Protein AF-A0A1V5WEC0-F1 (afdb_monomer)

Structure (mmCIF, N/CA/C/O backbone):
data_AF-A0A1V5WEC0-F1
#
_entry.id   AF-A0A1V5WEC0-F1
#
loop_
_atom_sit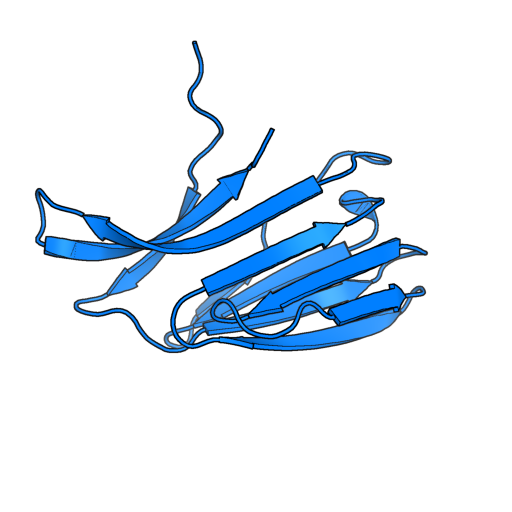e.group_PDB
_atom_site.id
_atom_site.type_symbol
_atom_site.label_atom_id
_atom_site.label_alt_id
_atom_site.label_comp_id
_atom_site.la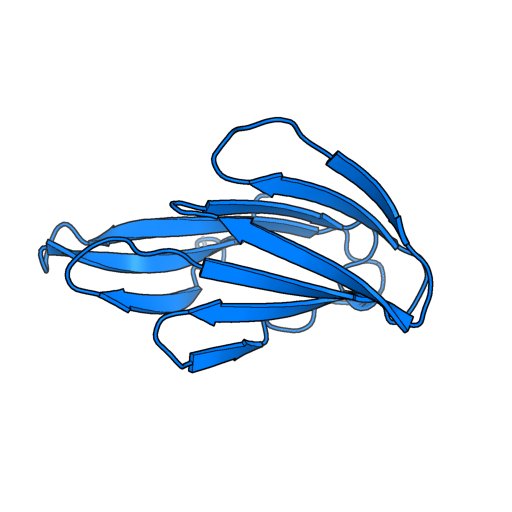bel_asym_id
_atom_site.label_entity_id
_atom_site.label_seq_id
_atom_site.pdbx_PDB_ins_code
_atom_site.Cartn_x
_atom_site.Cartn_y
_atom_site.Cartn_z
_atom_site.occupancy
_atom_site.B_iso_or_equiv
_atom_site.auth_seq_id
_atom_site.auth_comp_id
_atom_site.auth_asym_id
_atom_site.auth_atom_id
_atom_site.pdbx_PDB_model_num
ATOM 1 N N . MET A 1 1 ? -16.006 19.011 -10.537 1.00 36.53 1 MET A N 1
ATOM 2 C CA . MET A 1 1 ? -14.795 18.679 -9.762 1.00 36.53 1 MET A CA 1
ATOM 3 C C . MET A 1 1 ? -14.977 17.249 -9.277 1.00 36.53 1 MET A C 1
ATOM 5 O O . MET A 1 1 ? -15.768 17.042 -8.369 1.00 36.53 1 MET A O 1
ATOM 9 N N . GLN A 1 2 ? -14.427 16.255 -9.983 1.00 29.50 2 GLN A N 1
ATOM 10 C CA . GLN A 1 2 ? -14.493 14.865 -9.514 1.00 29.50 2 GLN A CA 1
ATOM 11 C C . GLN A 1 2 ? -13.566 14.758 -8.305 1.00 29.50 2 GLN A C 1
ATOM 13 O O . GLN A 1 2 ? -12.379 15.042 -8.428 1.00 29.50 2 GLN A O 1
ATOM 18 N N . ALA A 1 3 ? -14.124 14.434 -7.141 1.00 37.34 3 ALA A N 1
ATOM 19 C CA . ALA A 1 3 ? -13.334 14.057 -5.980 1.00 37.34 3 ALA A CA 1
ATOM 20 C C . ALA A 1 3 ? -12.482 12.838 -6.364 1.00 37.34 3 ALA A C 1
ATOM 22 O O . ALA A 1 3 ? -13.020 11.895 -6.951 1.00 37.34 3 ALA A O 1
ATOM 23 N N . GLY A 1 4 ? -11.176 12.886 -6.081 1.00 44.53 4 GLY A N 1
ATOM 24 C CA . GLY A 1 4 ? -10.256 11.767 -6.296 1.00 44.53 4 GLY A CA 1
ATOM 25 C C . GLY A 1 4 ? -10.877 10.462 -5.796 1.00 44.53 4 GLY A C 1
ATOM 26 O O . GLY A 1 4 ? -11.488 10.431 -4.726 1.00 44.53 4 GLY A O 1
ATOM 27 N N . GLY A 1 5 ? -10.826 9.422 -6.630 1.00 59.16 5 GLY A N 1
ATOM 28 C CA . GLY A 1 5 ? -11.653 8.225 -6.502 1.00 59.16 5 GLY A CA 1
ATOM 29 C C . GLY A 1 5 ? -11.455 7.508 -5.170 1.00 59.16 5 GLY A C 1
ATOM 30 O O . GLY A 1 5 ? -10.505 6.757 -4.990 1.00 59.16 5 GLY A O 1
ATOM 31 N N . GLN A 1 6 ? -12.379 7.709 -4.235 1.00 72.06 6 GLN A N 1
ATOM 32 C CA . GLN A 1 6 ? -12.398 6.987 -2.972 1.00 72.06 6 GLN A CA 1
ATOM 33 C C . GLN A 1 6 ? -13.088 5.634 -3.164 1.00 72.06 6 GLN A C 1
ATOM 35 O O . GLN A 1 6 ? -14.301 5.569 -3.363 1.00 72.06 6 GLN A O 1
ATOM 40 N N . GLN A 1 7 ? -12.328 4.541 -3.071 1.00 83.56 7 GLN A N 1
ATOM 41 C CA . GLN A 1 7 ? -12.872 3.180 -3.128 1.00 83.56 7 GLN A CA 1
ATOM 42 C C . GLN A 1 7 ? -12.816 2.523 -1.747 1.00 83.56 7 GLN A C 1
ATOM 44 O O . GLN A 1 7 ? -11.739 2.387 -1.170 1.00 83.56 7 GLN A O 1
ATOM 49 N N . ALA A 1 8 ? -13.957 2.063 -1.225 1.00 90.19 8 ALA A N 1
ATOM 50 C CA . ALA A 1 8 ? -13.999 1.229 -0.024 1.00 90.19 8 ALA A CA 1
ATOM 51 C C . ALA A 1 8 ? -13.747 -0.247 -0.378 1.00 90.19 8 ALA A C 1
ATOM 53 O O . ALA A 1 8 ? -14.391 -0.791 -1.274 1.00 90.19 8 ALA A O 1
ATOM 54 N N . LEU A 1 9 ? -12.817 -0.894 0.328 1.00 93.50 9 LEU A N 1
ATOM 55 C CA . LEU A 1 9 ? -12.449 -2.302 0.132 1.00 93.50 9 LEU A CA 1
ATOM 56 C C . LEU A 1 9 ? -13.040 -3.217 1.208 1.00 93.50 9 LEU A C 1
ATOM 58 O O . LEU A 1 9 ? -13.445 -4.342 0.920 1.00 93.50 9 LEU A O 1
ATOM 62 N N . PHE A 1 10 ? -13.082 -2.735 2.453 1.00 94.44 10 PHE A N 1
ATOM 63 C CA . PHE A 1 10 ? -13.562 -3.488 3.609 1.00 94.44 10 PHE A CA 1
ATOM 64 C C . PHE A 1 10 ? -14.436 -2.619 4.509 1.00 94.44 10 PHE A C 1
ATOM 66 O O . PHE A 1 10 ? -14.302 -1.397 4.525 1.00 94.44 10 PHE A O 1
ATOM 73 N N . GLU A 1 11 ? -15.285 -3.265 5.304 1.00 93.88 11 GLU A N 1
ATOM 74 C CA . GLU A 1 11 ? -16.135 -2.612 6.297 1.00 93.88 11 GLU A CA 1
ATOM 75 C C . GLU A 1 11 ? -16.136 -3.418 7.604 1.00 93.88 11 GLU A C 1
ATOM 77 O O . GLU A 1 11 ? -15.936 -4.638 7.590 1.00 93.88 11 GLU A O 1
ATOM 82 N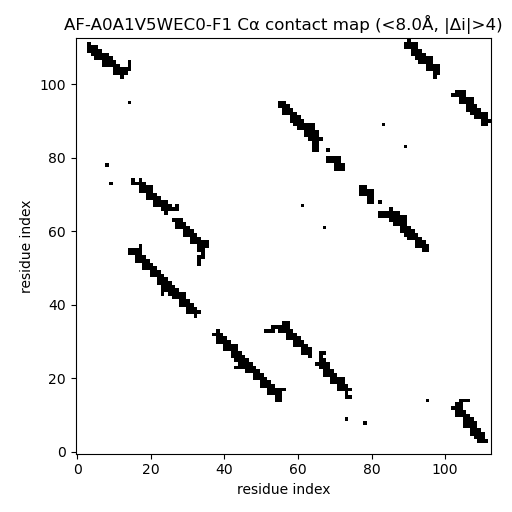 N . GLY A 1 12 ? -16.341 -2.747 8.737 1.00 92.56 12 GLY A N 1
ATOM 83 C CA . GLY A 1 12 ? -16.381 -3.369 10.058 1.00 92.56 12 GLY A CA 1
ATOM 84 C C . GLY A 1 12 ? -17.025 -2.486 11.125 1.00 92.56 12 GLY A C 1
ATOM 85 O O . GLY A 1 12 ? -17.298 -1.308 10.906 1.00 92.56 12 GLY A O 1
ATOM 86 N N . GLY A 1 13 ? -17.285 -3.068 12.300 1.00 94.19 13 GLY A N 1
ATOM 87 C CA . GLY A 1 13 ? -17.701 -2.309 13.491 1.00 94.19 13 GLY A CA 1
ATOM 88 C C . GLY A 1 13 ? -16.551 -1.539 14.156 1.00 94.19 13 GLY A C 1
ATOM 89 O O . GLY A 1 13 ? -16.788 -0.587 14.888 1.00 94.19 13 GLY A O 1
ATOM 90 N N . SER A 1 14 ? -15.308 -1.922 13.868 1.00 93.62 14 SER A N 1
ATOM 91 C CA . SER A 1 14 ? -14.078 -1.251 14.289 1.00 93.62 14 SER A CA 1
ATOM 92 C C . SER A 1 14 ? -13.018 -1.391 13.196 1.00 93.62 14 SER A C 1
ATOM 94 O O . SER A 1 14 ? -13.149 -2.242 12.312 1.00 93.62 14 SER A O 1
ATOM 96 N N . ALA A 1 15 ? -11.952 -0.593 13.271 1.00 93.69 15 ALA A N 1
ATOM 97 C CA . ALA A 1 15 ? -10.734 -0.859 12.513 1.00 93.69 15 ALA A CA 1
ATOM 98 C C . ALA A 1 15 ? -10.105 -2.188 12.970 1.00 93.69 15 ALA A C 1
ATOM 100 O O . ALA A 1 15 ? -10.152 -2.534 14.155 1.00 93.69 15 ALA A O 1
ATOM 101 N N . TYR A 1 16 ? -9.530 -2.935 12.031 1.00 94.50 16 TYR A N 1
ATOM 102 C CA . TYR A 1 16 ? -8.843 -4.198 12.298 1.00 94.50 16 TYR A CA 1
ATOM 103 C C . TYR A 1 16 ? -7.598 -4.355 11.417 1.00 94.50 16 TYR A C 1
ATOM 105 O O . TYR A 1 16 ? -7.490 -3.674 10.392 1.00 94.50 16 TYR A O 1
ATOM 113 N N . PRO A 1 17 ? -6.659 -5.247 11.796 1.00 95.38 17 PRO A N 1
ATOM 114 C CA . PRO A 1 17 ? -5.430 -5.440 11.043 1.00 95.38 17 PRO A CA 1
ATOM 115 C C . PRO A 1 17 ? -5.677 -5.814 9.581 1.00 95.38 17 PRO A C 1
ATOM 117 O O . PRO A 1 17 ? -6.525 -6.652 9.264 1.00 95.38 17 PRO A O 1
ATOM 120 N N . VAL A 1 18 ? -4.887 -5.205 8.706 1.00 96.38 18 VAL A N 1
ATOM 121 C CA . VAL A 1 18 ? -4.864 -5.447 7.267 1.00 96.38 18 VAL A CA 1
ATOM 122 C C . VAL A 1 18 ? -3.471 -5.905 6.857 1.00 96.38 18 VAL A C 1
ATOM 124 O O . VAL A 1 18 ? -2.462 -5.498 7.433 1.00 96.38 18 VAL A O 1
ATOM 127 N N . THR A 1 19 ? -3.409 -6.751 5.839 1.00 97.50 19 THR A N 1
ATOM 128 C CA . THR A 1 19 ? -2.157 -7.145 5.193 1.00 97.50 19 THR A CA 1
ATOM 129 C C . THR A 1 19 ? -2.184 -6.675 3.748 1.00 97.50 19 THR A C 1
ATOM 131 O O . THR A 1 19 ? -3.157 -6.909 3.037 1.00 97.50 19 THR A O 1
ATOM 134 N N . MET A 1 20 ? -1.124 -6.011 3.310 1.00 97.50 20 MET A N 1
ATOM 135 C CA . MET A 1 20 ? -0.875 -5.695 1.913 1.00 97.50 20 MET A CA 1
ATOM 136 C C . MET A 1 20 ? 0.168 -6.658 1.364 1.00 97.50 20 MET A C 1
ATOM 138 O O . MET A 1 20 ? 1.234 -6.830 1.952 1.00 97.50 20 MET A O 1
ATOM 142 N N . THR A 1 21 ? -0.104 -7.220 0.197 1.00 98.00 21 THR A N 1
ATOM 143 C CA . THR A 1 21 ? 0.872 -7.955 -0.599 1.00 98.00 21 THR A CA 1
ATOM 144 C C . THR A 1 21 ? 1.090 -7.223 -1.917 1.00 98.00 21 THR A C 1
ATOM 146 O O . THR A 1 21 ? 0.163 -7.064 -2.708 1.00 98.00 21 THR A O 1
ATOM 149 N N . ALA A 1 22 ? 2.318 -6.772 -2.154 1.00 97.06 22 ALA A N 1
ATOM 150 C CA . ALA A 1 22 ? 2.757 -6.178 -3.408 1.00 97.06 22 ALA A CA 1
ATOM 151 C C . ALA A 1 22 ? 3.569 -7.211 -4.200 1.00 97.06 22 ALA A C 1
ATOM 153 O O . ALA A 1 22 ? 4.581 -7.713 -3.712 1.00 97.06 22 ALA A O 1
ATOM 154 N N . ILE A 1 23 ? 3.114 -7.535 -5.410 1.00 97.19 23 ILE A N 1
ATOM 155 C CA . ILE A 1 23 ? 3.749 -8.487 -6.327 1.00 97.19 23 ILE A CA 1
ATOM 156 C C . ILE A 1 23 ? 4.271 -7.704 -7.527 1.00 97.19 23 ILE A C 1
ATOM 158 O O . ILE A 1 23 ? 3.493 -7.125 -8.293 1.00 97.19 23 ILE A O 1
ATOM 162 N N . PHE A 1 24 ? 5.586 -7.692 -7.704 1.00 96.56 24 PHE A N 1
ATOM 163 C CA . PHE A 1 24 ? 6.238 -6.879 -8.721 1.00 96.56 24 PHE A CA 1
ATOM 164 C C . PHE A 1 24 ? 6.299 -7.622 -10.059 1.00 96.56 24 PHE A C 1
ATOM 166 O O . PHE A 1 24 ? 6.763 -8.756 -10.169 1.00 96.56 24 PHE A O 1
ATOM 173 N N . ARG A 1 25 ? 5.795 -6.980 -11.112 1.00 94.62 25 ARG A N 1
ATOM 174 C CA . ARG A 1 25 ? 5.744 -7.504 -12.490 1.00 94.62 25 ARG A CA 1
ATOM 175 C C . ARG A 1 25 ? 6.884 -6.979 -13.363 1.00 94.62 25 ARG A C 1
ATOM 177 O O . ARG A 1 25 ? 7.101 -7.488 -14.460 1.00 94.62 25 ARG A O 1
ATOM 184 N N . GLY A 1 26 ? 7.610 -5.985 -12.868 1.00 93.81 26 GLY A N 1
ATOM 185 C CA . GLY A 1 26 ? 8.749 -5.350 -13.511 1.00 93.81 26 GLY A CA 1
ATOM 186 C C . GLY A 1 26 ? 9.508 -4.492 -12.508 1.00 93.81 26 GLY A C 1
ATOM 187 O O . GLY A 1 26 ? 9.247 -4.556 -11.308 1.00 93.81 26 GLY A O 1
ATOM 188 N N . TYR A 1 27 ? 10.442 -3.691 -13.008 1.00 94.75 27 TYR A N 1
ATOM 189 C CA . TYR A 1 27 ? 11.222 -2.793 -12.170 1.00 94.75 27 TYR A CA 1
ATOM 190 C C . TYR A 1 27 ? 10.365 -1.658 -11.604 1.00 94.75 27 TYR A C 1
ATOM 192 O O . TYR A 1 27 ? 9.674 -0.961 -12.350 1.00 94.75 27 TYR A O 1
ATOM 200 N N . CYS A 1 28 ? 10.419 -1.473 -10.286 1.00 95.06 28 CYS A N 1
ATOM 201 C CA . CYS A 1 28 ? 9.682 -0.428 -9.590 1.00 95.06 28 CYS A CA 1
ATOM 202 C C . CYS A 1 28 ? 10.448 0.019 -8.342 1.00 95.06 28 CYS A C 1
ATOM 204 O O . CYS A 1 28 ? 10.650 -0.765 -7.414 1.00 95.06 28 CYS A O 1
ATOM 206 N N . LEU A 1 29 ? 10.812 1.303 -8.275 1.00 96.56 29 LEU A N 1
ATOM 207 C CA . LEU A 1 29 ? 11.094 1.944 -6.992 1.00 96.56 29 LEU A CA 1
ATOM 208 C C . LEU A 1 29 ? 9.782 2.009 -6.212 1.00 96.56 29 LEU A C 1
ATOM 210 O O . LEU A 1 29 ? 8.822 2.627 -6.688 1.00 96.56 29 LEU A O 1
ATOM 214 N N . PHE A 1 30 ? 9.743 1.343 -5.062 1.00 97.19 30 PHE A N 1
ATOM 215 C CA . PHE A 1 30 ? 8.564 1.241 -4.218 1.00 97.19 30 PHE A CA 1
ATOM 216 C C . PHE A 1 30 ? 8.895 1.705 -2.805 1.00 97.19 30 PHE A C 1
ATOM 218 O O . PHE A 1 30 ? 9.928 1.344 -2.236 1.00 97.19 30 PHE A O 1
ATOM 225 N N . ARG A 1 31 ? 7.995 2.503 -2.240 1.00 97.44 31 ARG A N 1
ATOM 226 C CA . ARG A 1 31 ? 8.055 2.949 -0.852 1.00 97.44 31 ARG A CA 1
ATOM 227 C C . ARG A 1 31 ? 6.776 2.561 -0.155 1.00 97.44 31 ARG A C 1
ATOM 229 O O . ARG A 1 31 ? 5.704 2.622 -0.761 1.00 97.44 31 ARG A O 1
ATOM 236 N N . PHE A 1 32 ? 6.881 2.261 1.125 1.00 96.62 32 PHE A N 1
ATOM 237 C CA . PHE A 1 32 ? 5.716 2.114 1.975 1.00 96.62 32 PHE A CA 1
ATOM 238 C C . PHE A 1 32 ? 5.974 2.689 3.361 1.00 96.62 32 PHE A C 1
ATOM 240 O O . PHE A 1 32 ? 7.109 2.811 3.815 1.00 96.62 32 PHE A O 1
ATOM 247 N N . GLU A 1 33 ? 4.889 3.057 4.020 1.00 96.56 33 GLU A N 1
ATOM 248 C CA . GLU A 1 33 ? 4.861 3.521 5.397 1.00 96.56 33 GLU A CA 1
ATOM 249 C C . GLU A 1 33 ? 3.624 2.896 6.043 1.00 96.56 33 GLU A C 1
ATOM 251 O O . GLU A 1 33 ? 2.498 3.170 5.623 1.00 96.56 33 GLU A O 1
ATOM 256 N N . ALA A 1 34 ? 3.822 2.013 7.020 1.00 95.88 34 ALA A N 1
ATOM 257 C CA . ALA A 1 34 ? 2.733 1.369 7.751 1.00 95.88 34 ALA A CA 1
ATOM 258 C C . ALA A 1 34 ? 2.507 2.094 9.079 1.00 95.88 34 ALA A C 1
ATOM 260 O O . ALA A 1 34 ? 3.462 2.388 9.793 1.00 95.88 34 ALA A O 1
ATOM 261 N N . ASP A 1 35 ? 1.253 2.394 9.411 1.00 92.69 35 ASP A N 1
ATOM 262 C CA . ASP A 1 35 ? 0.837 2.959 10.701 1.00 92.69 35 ASP A CA 1
ATOM 263 C C . ASP A 1 35 ? 1.608 4.220 11.140 1.00 92.69 35 ASP A C 1
ATOM 265 O O . ASP A 1 35 ? 1.800 4.453 12.332 1.00 92.69 35 ASP A O 1
ATOM 269 N N . ARG A 1 36 ? 2.023 5.058 10.174 1.00 87.50 36 ARG A N 1
ATOM 270 C CA . ARG A 1 36 ? 2.831 6.278 10.395 1.00 87.50 36 ARG A CA 1
ATOM 271 C C . ARG A 1 36 ? 4.170 6.006 11.095 1.00 87.50 36 ARG A C 1
ATOM 273 O O . ARG A 1 36 ? 4.655 6.837 11.862 1.00 87.50 36 ARG A O 1
ATOM 280 N N . THR A 1 37 ? 4.737 4.825 10.865 1.00 90.75 37 THR A N 1
ATOM 281 C CA . THR A 1 37 ? 6.070 4.447 11.346 1.00 90.75 37 THR A CA 1
ATOM 282 C C . THR A 1 37 ? 7.144 4.836 10.323 1.00 90.75 37 THR A C 1
ATOM 284 O O . THR A 1 37 ? 6.949 5.762 9.534 1.00 90.75 37 THR A O 1
ATOM 287 N N . ASN A 1 38 ? 8.301 4.169 10.339 1.00 88.50 38 ASN A N 1
ATOM 288 C CA . ASN A 1 38 ? 9.367 4.459 9.393 1.00 88.50 38 ASN A CA 1
ATOM 289 C C . ASN A 1 38 ? 8.929 4.170 7.956 1.00 88.50 38 ASN A C 1
ATOM 291 O O . ASN A 1 38 ? 8.301 3.156 7.653 1.00 88.50 38 ASN A O 1
ATOM 295 N N . ARG A 1 39 ? 9.327 5.074 7.060 1.00 93.56 39 ARG A N 1
ATOM 296 C CA . ARG A 1 39 ? 9.200 4.870 5.625 1.00 93.56 39 ARG A CA 1
ATOM 297 C C . ARG A 1 39 ? 10.331 3.982 5.141 1.00 93.56 39 ARG A C 1
ATOM 299 O O . ARG A 1 39 ? 11.500 4.335 5.280 1.00 93.56 39 ARG A O 1
ATOM 306 N N . GLU A 1 40 ? 9.966 2.875 4.521 1.00 95.62 40 GLU A N 1
ATOM 307 C CA . GLU A 1 40 ? 10.905 1.985 3.856 1.00 95.62 40 GLU A CA 1
ATOM 308 C C . GLU A 1 40 ? 10.875 2.242 2.351 1.00 95.62 40 GLU A C 1
ATOM 310 O O . GLU A 1 40 ? 9.812 2.421 1.751 1.00 95.62 40 GLU A O 1
ATOM 315 N N . GLU A 1 41 ? 12.054 2.278 1.737 1.00 97.00 41 GLU A N 1
ATOM 316 C CA . GLU A 1 41 ? 12.241 2.457 0.300 1.00 97.00 41 GLU A CA 1
ATOM 317 C C . GLU A 1 41 ? 13.137 1.343 -0.226 1.00 97.00 41 GLU A C 1
ATOM 319 O O . GLU A 1 41 ? 14.204 1.072 0.328 1.00 97.00 41 GLU A O 1
ATOM 324 N N . ARG A 1 42 ? 12.716 0.711 -1.322 1.00 97.25 42 ARG A N 1
ATOM 325 C CA . ARG A 1 42 ? 13.531 -0.283 -2.012 1.00 97.25 42 ARG A CA 1
ATOM 326 C C . ARG A 1 42 ? 13.180 -0.354 -3.495 1.00 97.25 42 ARG A C 1
ATOM 328 O O . ARG A 1 42 ? 12.040 -0.130 -3.903 1.00 97.25 42 ARG A O 1
ATOM 335 N N . TYR A 1 43 ? 14.179 -0.682 -4.308 1.00 96.81 43 TYR A N 1
ATOM 336 C CA . TYR A 1 43 ? 13.980 -1.025 -5.711 1.00 96.81 43 TYR A CA 1
ATOM 337 C C . TYR A 1 43 ? 13.663 -2.515 -5.844 1.00 96.81 43 TYR A C 1
ATOM 339 O O . TYR A 1 43 ? 14.455 -3.350 -5.403 1.00 96.81 43 TYR A O 1
ATOM 347 N N . TYR A 1 44 ? 12.517 -2.828 -6.444 1.00 97.06 44 TYR A N 1
ATOM 348 C CA . TYR A 1 44 ? 12.056 -4.197 -6.664 1.00 97.06 44 TYR A CA 1
ATOM 349 C C . TYR A 1 44 ? 12.092 -4.564 -8.145 1.00 97.06 44 TYR A C 1
ATOM 351 O O . TYR A 1 44 ? 11.936 -3.709 -9.022 1.00 97.06 44 TYR A O 1
ATOM 359 N N . GLN A 1 45 ? 12.283 -5.851 -8.409 1.00 96.38 45 GLN A N 1
ATOM 360 C CA . GLN A 1 45 ? 12.344 -6.459 -9.730 1.00 96.38 45 GLN A CA 1
ATOM 361 C C . GLN A 1 45 ? 11.178 -7.427 -9.951 1.00 96.38 45 GLN A C 1
ATOM 363 O O . GLN A 1 45 ? 10.401 -7.743 -9.049 1.00 96.38 45 GLN A O 1
ATOM 368 N N . LYS A 1 46 ? 11.053 -7.924 -11.183 1.00 96.00 46 LYS A N 1
ATOM 369 C CA . LYS A 1 46 ? 10.016 -8.892 -11.550 1.00 96.00 46 LYS A CA 1
ATOM 370 C C . LYS A 1 46 ? 10.066 -10.133 -10.647 1.00 96.00 46 LYS A C 1
ATOM 372 O O . LYS A 1 46 ? 11.136 -10.676 -10.397 1.00 96.00 46 LYS A O 1
ATOM 377 N N . SER A 1 47 ? 8.887 -10.600 -10.243 1.00 93.88 47 SER A N 1
ATOM 378 C CA . SER A 1 47 ? 8.654 -11.755 -9.365 1.00 93.88 47 SER A CA 1
ATOM 379 C C . SER A 1 47 ? 9.057 -11.560 -7.903 1.00 93.88 47 SER A C 1
ATOM 381 O O . SER A 1 47 ? 8.846 -12.473 -7.107 1.00 93.88 47 SER A O 1
ATOM 383 N N . GLU A 1 48 ? 9.579 -10.393 -7.514 1.00 97.62 48 GLU A N 1
ATOM 384 C CA . GLU A 1 48 ? 9.722 -10.075 -6.097 1.00 97.62 48 GLU A CA 1
ATOM 385 C C . GLU A 1 48 ? 8.357 -9.817 -5.457 1.00 97.62 48 GLU A C 1
ATOM 387 O O . GLU A 1 48 ? 7.391 -9.402 -6.110 1.00 97.62 48 GLU A O 1
ATOM 392 N N . GLN A 1 49 ? 8.294 -10.050 -4.149 1.00 96.94 49 GLN A N 1
ATOM 393 C CA . GLN A 1 49 ? 7.106 -9.816 -3.350 1.00 96.94 49 GLN A CA 1
ATOM 394 C C . GLN A 1 49 ? 7.475 -9.086 -2.063 1.00 96.94 49 GLN A C 1
ATOM 396 O O . GLN A 1 49 ? 8.489 -9.375 -1.429 1.00 96.94 49 GLN A O 1
ATOM 401 N N . LEU A 1 50 ? 6.605 -8.166 -1.668 1.00 96.94 50 LEU A N 1
ATOM 402 C CA . LEU A 1 50 ? 6.633 -7.493 -0.381 1.00 96.94 50 LEU A CA 1
ATOM 403 C C . LEU A 1 50 ? 5.302 -7.752 0.327 1.00 96.94 50 LEU A C 1
ATOM 405 O O . LEU A 1 50 ? 4.237 -7.561 -0.259 1.00 96.94 50 LEU A O 1
ATOM 409 N N . THR A 1 51 ? 5.366 -8.146 1.595 1.00 97.44 51 THR A N 1
ATOM 410 C CA . THR A 1 51 ? 4.189 -8.276 2.457 1.00 97.44 51 THR A CA 1
ATOM 411 C C . THR A 1 51 ? 4.327 -7.310 3.624 1.00 97.44 51 THR A C 1
ATOM 413 O O . THR A 1 51 ? 5.323 -7.346 4.338 1.00 97.44 51 THR A O 1
ATOM 416 N N . VAL A 1 52 ? 3.320 -6.462 3.821 1.00 96.75 52 VAL A N 1
ATOM 417 C CA . VAL A 1 52 ? 3.277 -5.441 4.873 1.00 96.75 52 VAL A CA 1
ATOM 418 C C . VAL A 1 52 ? 2.020 -5.648 5.701 1.00 96.75 52 VAL A C 1
ATOM 420 O O . VAL A 1 52 ? 0.927 -5.740 5.149 1.00 96.75 52 VAL A O 1
ATOM 423 N N . GLN A 1 53 ? 2.155 -5.705 7.022 1.00 96.00 53 GLN A N 1
ATOM 424 C CA . GLN A 1 53 ? 1.014 -5.734 7.937 1.00 96.00 53 GLN A CA 1
ATOM 425 C C . GLN A 1 53 ? 0.851 -4.370 8.600 1.00 96.00 53 GLN A C 1
ATOM 427 O O . GLN A 1 53 ? 1.839 -3.749 8.986 1.00 96.00 53 GLN A O 1
ATOM 432 N N . ALA A 1 54 ? -0.391 -3.918 8.745 1.00 95.19 54 ALA A N 1
ATOM 433 C CA . ALA A 1 54 ? -0.725 -2.658 9.397 1.00 95.19 54 ALA A CA 1
ATOM 434 C C . ALA A 1 54 ? -2.007 -2.799 10.221 1.00 95.19 54 ALA A C 1
ATOM 436 O O . ALA A 1 54 ? -2.882 -3.606 9.908 1.00 95.19 54 ALA A O 1
ATOM 437 N N . LYS A 1 55 ? -2.137 -2.002 11.278 1.00 91.69 55 LYS A N 1
ATOM 438 C CA . LYS A 1 55 ? -3.317 -1.962 12.151 1.00 91.69 55 LYS A CA 1
ATOM 439 C C . LYS A 1 55 ? -4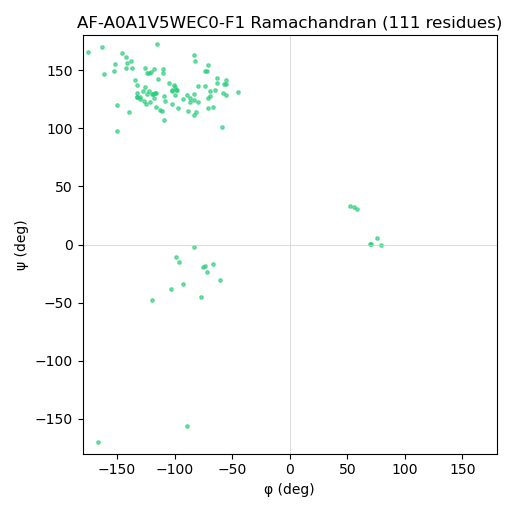.328 -0.906 11.710 1.00 91.69 55 LYS A C 1
ATOM 441 O O . LYS A 1 55 ? -5.525 -1.120 11.864 1.00 91.69 55 LYS A O 1
ATOM 446 N N . ASN A 1 56 ? -3.854 0.212 11.164 1.00 86.94 56 ASN A N 1
ATOM 447 C CA . ASN A 1 56 ? -4.662 1.374 10.798 1.00 86.94 56 ASN A CA 1
ATOM 448 C C . ASN A 1 56 ? -4.587 1.698 9.308 1.00 86.94 56 ASN A C 1
ATOM 450 O O . ASN A 1 56 ? -5.622 1.931 8.679 1.00 86.94 56 ASN A O 1
ATOM 454 N N . GLY A 1 57 ? -3.382 1.742 8.740 1.00 92.75 57 GLY A N 1
ATOM 455 C CA . GLY A 1 57 ? -3.229 2.125 7.345 1.00 92.75 57 GLY A CA 1
ATOM 456 C C . GLY A 1 57 ? -1.813 2.021 6.808 1.00 92.75 57 GLY A C 1
ATOM 457 O O . GLY A 1 57 ? -0.845 1.888 7.551 1.00 92.75 57 GLY A O 1
ATOM 458 N N . ILE A 1 58 ? -1.717 2.071 5.487 1.00 96.69 58 ILE A N 1
ATOM 459 C CA . ILE A 1 58 ? -0.492 1.963 4.712 1.00 96.69 58 ILE A CA 1
ATOM 460 C C . ILE A 1 58 ? -0.510 3.094 3.690 1.00 96.69 58 ILE A C 1
ATOM 462 O O . ILE A 1 58 ? -1.472 3.231 2.935 1.00 96.69 58 ILE A O 1
ATOM 466 N N . ARG A 1 59 ? 0.553 3.893 3.642 1.00 96.31 59 ARG A N 1
ATOM 467 C CA . ARG A 1 59 ? 0.814 4.788 2.515 1.00 96.31 59 ARG A CA 1
ATOM 468 C C . ARG A 1 59 ? 1.838 4.138 1.607 1.00 96.31 59 ARG A C 1
ATOM 470 O O . ARG A 1 59 ? 2.833 3.603 2.092 1.00 96.31 59 ARG A O 1
ATOM 477 N N . ILE A 1 60 ? 1.600 4.191 0.305 1.00 96.25 60 ILE A N 1
ATOM 478 C CA . ILE A 1 60 ? 2.510 3.642 -0.696 1.00 96.25 60 ILE A CA 1
ATOM 479 C C . ILE A 1 60 ? 2.885 4.686 -1.734 1.00 96.25 60 ILE A C 1
ATOM 481 O O . ILE A 1 60 ? 2.098 5.576 -2.057 1.00 96.25 60 ILE A O 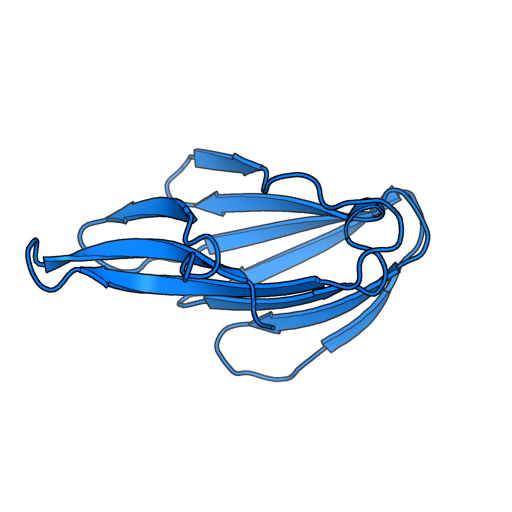1
ATOM 485 N N . TRP A 1 61 ? 4.076 4.515 -2.296 1.00 96.31 61 TRP A N 1
ATOM 486 C CA . TRP A 1 61 ? 4.538 5.229 -3.476 1.00 96.31 61 TRP A CA 1
ATOM 487 C C . TRP A 1 61 ? 5.128 4.212 -4.439 1.00 96.31 61 TRP A C 1
ATOM 489 O O . TRP A 1 61 ? 5.979 3.413 -4.046 1.00 96.31 61 TRP A O 1
ATOM 499 N N . ALA A 1 62 ? 4.718 4.259 -5.700 1.00 95.88 62 ALA A N 1
ATOM 500 C CA . ALA A 1 62 ? 5.291 3.420 -6.740 1.00 95.88 62 ALA A CA 1
ATOM 501 C C . ALA A 1 62 ? 5.663 4.278 -7.948 1.00 95.88 62 ALA A C 1
ATOM 503 O O . ALA A 1 62 ? 4.831 4.999 -8.489 1.00 95.88 62 ALA A O 1
ATOM 504 N N . SER A 1 63 ? 6.917 4.167 -8.383 1.00 94.88 63 SER A N 1
ATOM 505 C CA . SER A 1 63 ? 7.422 4.847 -9.589 1.00 94.88 63 SER A CA 1
ATOM 506 C C . SER A 1 63 ? 6.793 4.347 -10.895 1.00 94.88 63 SER A C 1
ATOM 508 O O . SER A 1 63 ? 6.904 5.013 -11.918 1.00 94.88 63 SER A O 1
ATOM 510 N N . ASN A 1 64 ? 6.149 3.177 -10.874 1.00 93.25 64 ASN A N 1
ATOM 511 C CA . ASN A 1 64 ? 5.378 2.642 -11.989 1.00 93.25 64 ASN A CA 1
ATOM 512 C C . ASN A 1 64 ? 4.242 1.765 -11.445 1.00 93.25 64 ASN A C 1
ATOM 514 O O . ASN A 1 64 ? 4.450 0.595 -11.119 1.00 93.25 64 ASN A O 1
ATOM 518 N N . GLY A 1 65 ? 3.035 2.320 -11.345 1.00 90.50 65 GLY A N 1
ATOM 519 C CA . GLY A 1 65 ? 1.871 1.632 -10.787 1.00 90.50 65 GLY A CA 1
ATOM 520 C C . GLY A 1 65 ? 1.480 0.365 -11.557 1.00 90.50 65 GLY A C 1
ATOM 521 O O . GLY A 1 65 ? 1.022 -0.599 -10.956 1.00 90.50 65 GLY A O 1
ATOM 522 N N . ASN A 1 66 ? 1.723 0.304 -12.871 1.00 93.19 66 ASN A N 1
ATOM 523 C CA . ASN A 1 66 ? 1.466 -0.906 -13.664 1.00 93.19 66 ASN A CA 1
ATOM 524 C C . ASN A 1 66 ? 2.494 -2.029 -13.406 1.00 93.19 66 ASN A C 1
ATOM 526 O O . ASN A 1 66 ? 2.237 -3.198 -13.705 1.00 93.19 66 ASN A O 1
ATOM 530 N N . ALA A 1 67 ? 3.664 -1.698 -12.846 1.00 94.25 67 ALA A N 1
ATOM 531 C CA . ALA A 1 67 ? 4.711 -2.666 -12.516 1.00 94.25 67 ALA A CA 1
ATOM 532 C C . ALA A 1 67 ? 4.489 -3.372 -11.168 1.00 94.25 67 ALA A C 1
ATOM 534 O O . ALA A 1 67 ? 5.267 -4.262 -10.823 1.00 94.25 67 ALA A O 1
ATOM 535 N N . VAL A 1 68 ? 3.432 -3.035 -10.424 1.00 95.06 68 VAL A N 1
ATOM 536 C CA . VAL A 1 68 ? 3.107 -3.647 -9.132 1.00 95.06 68 VAL A CA 1
ATOM 537 C C . VAL A 1 68 ? 1.631 -4.040 -9.075 1.00 95.06 68 VAL A C 1
ATOM 539 O O . VAL A 1 68 ? 0.737 -3.239 -9.323 1.00 95.06 68 VAL A O 1
ATOM 542 N N . LYS A 1 69 ? 1.353 -5.303 -8.743 1.00 95.50 69 LYS A N 1
ATOM 543 C CA . LYS A 1 69 ? 0.009 -5.752 -8.364 1.00 95.50 69 LYS A CA 1
ATOM 544 C C . LYS A 1 69 ? -0.106 -5.655 -6.850 1.00 95.50 69 LYS A C 1
ATOM 546 O O . LYS A 1 69 ? 0.698 -6.265 -6.153 1.00 95.50 69 LYS A O 1
ATOM 551 N N . ILE A 1 70 ? -1.111 -4.945 -6.350 1.00 95.94 70 ILE A N 1
ATOM 552 C CA . ILE A 1 70 ? -1.353 -4.822 -4.911 1.00 95.94 70 ILE A CA 1
ATOM 553 C C . ILE A 1 70 ? -2.603 -5.613 -4.548 1.00 95.94 70 ILE A C 1
ATOM 555 O O . ILE A 1 70 ? -3.660 -5.424 -5.150 1.00 95.94 70 ILE A O 1
ATOM 559 N N . GLN A 1 71 ? -2.468 -6.485 -3.557 1.00 96.88 71 GLN A N 1
ATOM 560 C CA . GLN A 1 71 ? -3.559 -7.243 -2.964 1.00 96.88 71 GLN A CA 1
ATOM 561 C C . GLN A 1 71 ? -3.706 -6.829 -1.505 1.00 96.88 71 GLN A C 1
ATOM 563 O O . GLN A 1 71 ? -2.729 -6.813 -0.757 1.00 96.88 71 GLN A O 1
ATOM 568 N N . MET A 1 72 ? -4.926 -6.507 -1.102 1.00 96.75 72 MET A N 1
ATOM 569 C CA . MET A 1 72 ? -5.279 -6.234 0.282 1.00 96.75 72 MET A CA 1
ATOM 570 C C . MET A 1 72 ? -5.994 -7.441 0.869 1.00 96.75 72 MET A C 1
ATOM 572 O O . MET A 1 72 ? -6.922 -7.973 0.265 1.00 96.75 72 MET A O 1
ATOM 576 N N . ILE A 1 73 ? -5.578 -7.860 2.058 1.00 96.50 73 ILE A N 1
ATOM 577 C CA . ILE A 1 73 ? -6.106 -9.025 2.761 1.00 96.50 73 ILE A CA 1
ATOM 578 C C . ILE A 1 73 ? -6.559 -8.576 4.146 1.00 96.50 73 ILE A C 1
ATOM 580 O O . ILE A 1 73 ? -5.759 -8.058 4.928 1.00 96.50 73 ILE A O 1
ATOM 584 N N . ALA A 1 74 ? -7.840 -8.763 4.454 1.00 94.94 74 ALA A N 1
ATOM 585 C CA . ALA A 1 74 ? -8.404 -8.416 5.752 1.00 94.94 74 ALA A CA 1
ATOM 586 C C . ALA A 1 74 ? -9.737 -9.144 5.983 1.00 94.94 74 ALA A C 1
ATOM 588 O O . ALA A 1 74 ? -10.486 -9.393 5.039 1.00 94.94 74 ALA A O 1
ATOM 589 N N . GLY A 1 75 ? -10.048 -9.505 7.234 1.00 90.50 75 GLY A N 1
ATOM 590 C CA . GLY A 1 75 ? -11.348 -10.098 7.590 1.00 90.50 75 GLY A CA 1
ATOM 591 C C . GLY A 1 75 ? -11.708 -11.368 6.800 1.00 90.50 75 GLY A C 1
ATOM 592 O O . GLY A 1 75 ? -12.874 -11.580 6.480 1.00 90.50 75 GLY A O 1
ATOM 593 N N . GLY A 1 76 ? -10.708 -12.171 6.415 1.00 91.19 76 GLY A N 1
ATOM 594 C CA . GLY A 1 76 ? -10.889 -13.375 5.590 1.00 91.19 76 GLY A CA 1
ATOM 595 C C . GLY A 1 76 ? -11.147 -13.114 4.100 1.00 91.19 76 GLY A C 1
ATOM 596 O O . GLY A 1 76 ? -11.403 -14.058 3.357 1.00 91.19 76 GLY A O 1
ATOM 597 N N . LYS A 1 77 ? -11.076 -11.859 3.642 1.00 93.81 77 LYS A N 1
ATOM 598 C CA . LYS A 1 77 ? -11.249 -11.467 2.238 1.00 93.81 77 LYS A CA 1
ATOM 599 C C . LYS A 1 77 ? -9.928 -11.007 1.636 1.00 93.81 77 LYS A C 1
ATOM 601 O O . LYS A 1 77 ? -9.108 -10.402 2.322 1.00 93.81 77 LYS A O 1
ATOM 606 N N . THR A 1 78 ? -9.766 -11.255 0.340 1.00 96.19 78 THR A N 1
ATOM 607 C CA . THR A 1 78 ? -8.670 -10.714 -0.475 1.00 96.19 78 THR A CA 1
ATOM 608 C C . THR A 1 78 ? -9.265 -9.862 -1.586 1.00 96.19 78 THR A C 1
ATOM 610 O O . THR A 1 78 ? -10.178 -10.313 -2.276 1.00 96.19 78 THR A O 1
ATOM 613 N N . VAL A 1 79 ? -8.769 -8.639 -1.747 1.00 95.88 79 VAL A N 1
ATOM 614 C CA . VAL A 1 79 ? -9.229 -7.674 -2.750 1.00 95.88 79 VAL A CA 1
ATOM 615 C C . VAL A 1 79 ? -8.019 -7.132 -3.500 1.00 95.88 79 VAL A C 1
ATOM 617 O O . VAL A 1 79 ? -7.084 -6.616 -2.891 1.00 95.88 79 VAL A O 1
ATOM 620 N N . ASP A 1 80 ? -8.039 -7.242 -4.824 1.00 93.75 80 ASP A N 1
ATOM 621 C CA . ASP A 1 80 ? -7.023 -6.637 -5.682 1.00 93.75 80 ASP A CA 1
ATOM 622 C C . ASP A 1 80 ? -7.323 -5.146 -5.871 1.00 93.75 80 ASP A C 1
ATOM 624 O O . ASP A 1 80 ? -8.470 -4.765 -6.122 1.00 93.75 80 ASP A O 1
ATOM 628 N N . LEU A 1 81 ? -6.297 -4.297 -5.785 1.00 91.69 81 LEU A N 1
ATOM 629 C CA . LEU A 1 81 ? -6.451 -2.893 -6.163 1.00 91.69 81 LEU A CA 1
ATOM 630 C C . LEU A 1 81 ? -6.54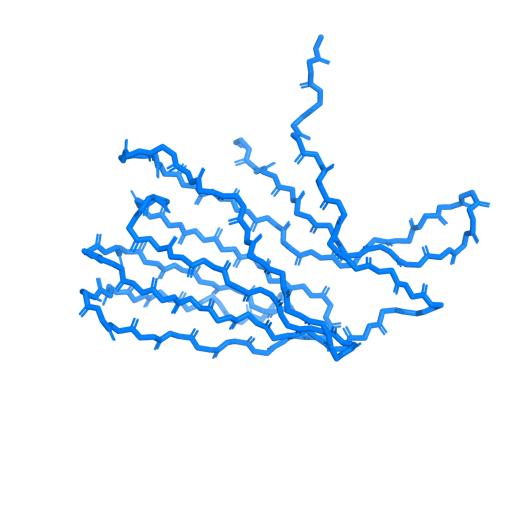1 -2.751 -7.691 1.00 91.69 81 LEU A C 1
ATOM 632 O O . LEU A 1 81 ? -5.892 -3.522 -8.408 1.00 91.69 81 LEU A O 1
ATOM 636 N N . PRO A 1 82 ? -7.276 -1.745 -8.205 1.00 85.19 82 PRO A N 1
ATOM 637 C CA . PRO A 1 82 ? -7.331 -1.467 -9.635 1.00 85.19 82 PRO A CA 1
ATOM 638 C C . PRO A 1 82 ? -5.939 -1.251 -10.235 1.00 85.19 82 PRO A C 1
ATOM 640 O O . PRO A 1 82 ? -5.076 -0.609 -9.624 1.00 85.19 82 PRO A O 1
ATOM 643 N N . LEU A 1 83 ? -5.751 -1.769 -11.452 1.00 76.94 83 LEU A N 1
ATOM 644 C CA . LEU A 1 83 ? -4.521 -1.595 -12.219 1.00 76.94 83 LEU A CA 1
ATOM 645 C C . LEU A 1 83 ? -4.327 -0.121 -12.589 1.00 76.94 83 LEU A C 1
ATOM 647 O O . LEU A 1 83 ? -5.245 0.525 -13.093 1.00 76.94 83 LEU A O 1
ATOM 651 N N . SER A 1 84 ? -3.116 0.380 -12.369 1.00 85.81 84 SER A N 1
ATOM 652 C CA . SER A 1 84 ? -2.689 1.709 -12.810 1.00 85.81 84 SER A CA 1
ATOM 653 C C . SER A 1 84 ? -2.227 1.696 -14.264 1.00 85.81 84 SER A C 1
ATOM 655 O O . SER A 1 84 ? -1.929 0.643 -14.837 1.00 85.81 84 SER A O 1
ATOM 657 N N . ARG A 1 85 ? -2.144 2.878 -14.874 1.00 85.94 85 ARG A N 1
ATOM 658 C CA . ARG A 1 85 ? -1.682 3.022 -16.256 1.00 85.94 85 ARG A CA 1
ATOM 659 C C . ARG A 1 85 ? -0.169 2.763 -16.351 1.00 85.94 85 ARG A C 1
ATOM 661 O O . ARG A 1 85 ? 0.573 3.035 -15.404 1.00 85.94 85 ARG A O 1
ATOM 668 N N . PRO A 1 86 ? 0.332 2.235 -17.483 1.00 83.19 86 PRO A N 1
ATOM 669 C CA . PRO A 1 86 ? 1.770 2.086 -17.697 1.00 83.19 86 PRO A CA 1
ATOM 670 C C . PRO A 1 86 ? 2.523 3.413 -17.543 1.00 83.19 86 PRO A C 1
ATOM 672 O O . PRO A 1 86 ? 2.157 4.401 -18.172 1.00 83.19 86 PRO A O 1
ATOM 675 N N . GLY A 1 87 ? 3.581 3.423 -16.724 1.00 82.44 87 GLY A N 1
ATOM 676 C CA . GLY A 1 87 ? 4.419 4.609 -16.496 1.00 82.44 87 GLY A CA 1
ATOM 677 C C . GLY A 1 87 ? 3.838 5.636 -15.518 1.00 82.44 87 GLY A C 1
ATOM 678 O O . GLY A 1 87 ? 4.487 6.638 -15.241 1.00 82.44 87 GLY A O 1
ATOM 679 N N . GLU A 1 88 ? 2.645 5.389 -14.975 1.00 89.88 88 GLU A N 1
ATOM 680 C CA . GLU A 1 88 ? 2.029 6.245 -13.966 1.00 89.88 88 GLU A CA 1
ATOM 681 C C . GLU A 1 88 ? 2.762 6.114 -12.626 1.00 89.88 88 GLU A C 1
ATOM 683 O O . GLU A 1 88 ? 2.925 5.008 -12.102 1.00 89.88 88 GLU A O 1
ATOM 688 N N . VAL A 1 89 ? 3.187 7.243 -12.061 1.00 93.31 89 VAL A N 1
ATOM 689 C CA . VAL A 1 89 ? 3.671 7.308 -10.680 1.00 93.31 89 VAL A CA 1
ATOM 690 C C . VAL A 1 89 ? 2.452 7.426 -9.780 1.00 93.31 89 VAL A C 1
ATOM 692 O O . VAL A 1 89 ? 1.655 8.341 -9.957 1.00 93.31 89 VAL A O 1
ATOM 695 N N . ILE A 1 90 ? 2.308 6.514 -8.820 1.00 93.44 90 ILE A N 1
ATOM 696 C CA . ILE A 1 90 ? 1.160 6.514 -7.909 1.00 93.44 90 ILE A CA 1
ATOM 697 C C . ILE A 1 90 ? 1.584 6.787 -6.474 1.00 93.44 90 ILE A C 1
ATOM 699 O O . ILE A 1 90 ? 2.602 6.273 -5.998 1.00 93.44 90 ILE A O 1
ATOM 703 N N . VAL A 1 91 ? 0.744 7.545 -5.775 1.00 94.38 91 VAL A N 1
ATOM 704 C CA . VAL A 1 91 ? 0.773 7.705 -4.324 1.00 94.38 91 VAL A CA 1
ATOM 705 C C . VAL A 1 91 ? -0.616 7.390 -3.800 1.00 94.38 91 VAL A C 1
ATOM 707 O O . VAL A 1 91 ? -1.596 7.987 -4.239 1.00 94.38 91 VAL A O 1
ATOM 710 N N . ARG A 1 92 ? -0.711 6.425 -2.884 1.00 94.25 92 ARG A N 1
ATOM 711 C CA . ARG A 1 92 ? -2.001 5.992 -2.340 1.00 94.25 92 ARG A CA 1
ATOM 712 C C . ARG A 1 92 ? -1.974 5.900 -0.831 1.00 94.25 92 ARG A C 1
ATOM 714 O O . ARG A 1 92 ? -1.044 5.342 -0.249 1.00 94.25 92 ARG A O 1
ATOM 721 N N . ASP A 1 93 ? -3.047 6.394 -0.233 1.00 95.00 93 ASP A N 1
ATOM 722 C CA . ASP A 1 93 ? -3.402 6.192 1.164 1.00 95.00 93 ASP A CA 1
ATOM 723 C C . ASP A 1 93 ? -4.405 5.050 1.277 1.00 95.00 93 ASP A C 1
ATOM 725 O O . ASP A 1 93 ? -5.531 5.155 0.796 1.00 95.00 93 ASP A O 1
ATOM 729 N N . LEU A 1 94 ? -4.020 3.977 1.962 1.00 95.50 94 LEU A N 1
ATOM 730 C CA . LEU A 1 94 ? -4.896 2.866 2.310 1.00 95.50 94 LEU A CA 1
ATOM 731 C C . LEU A 1 94 ? -5.161 2.913 3.808 1.00 95.50 94 LEU A C 1
ATOM 733 O O . LEU A 1 94 ? -4.254 2.640 4.590 1.00 95.50 94 LEU A O 1
ATOM 737 N N . LYS A 1 95 ? -6.360 3.292 4.247 1.00 95.19 95 LYS A N 1
ATOM 738 C CA . LYS A 1 95 ? -6.613 3.491 5.683 1.00 95.19 95 LYS A CA 1
ATOM 739 C C . LYS A 1 95 ? -8.052 3.247 6.087 1.00 95.19 95 LYS A C 1
ATOM 741 O O . LYS A 1 95 ? -8.976 3.422 5.296 1.00 95.19 95 LYS A O 1
ATOM 746 N N . TRP A 1 96 ? -8.234 2.911 7.358 1.00 95.19 96 TRP A N 1
ATOM 747 C CA . TRP A 1 96 ? -9.542 2.968 7.993 1.00 95.19 96 TRP A CA 1
ATOM 748 C C . TRP A 1 96 ? -9.999 4.416 8.164 1.00 95.19 96 TRP A C 1
ATOM 750 O O . TRP A 1 96 ? -9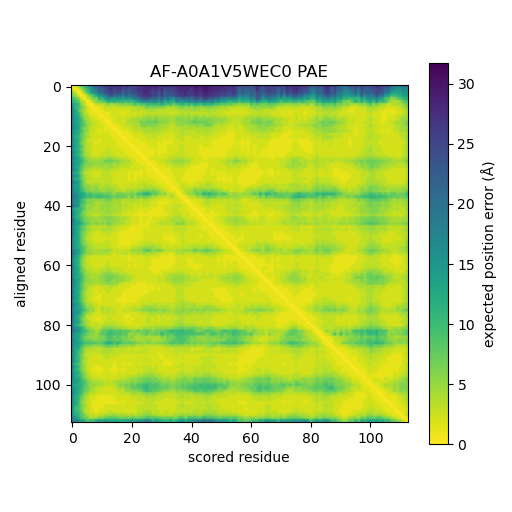.263 5.264 8.669 1.00 95.19 96 TRP A O 1
ATOM 760 N N . ILE A 1 97 ? -11.241 4.676 7.776 1.00 94.06 97 ILE A N 1
ATOM 761 C CA . ILE A 1 97 ? -11.985 5.886 8.111 1.00 94.06 97 ILE A CA 1
ATOM 762 C C . ILE A 1 97 ? -13.270 5.492 8.833 1.00 94.06 97 ILE A C 1
ATOM 764 O O . ILE A 1 97 ? -13.841 4.432 8.563 1.00 94.06 97 ILE A O 1
ATOM 768 N N . ARG A 1 98 ? -13.719 6.336 9.760 1.00 94.00 98 ARG A N 1
ATOM 769 C CA . ARG A 1 98 ? -15.031 6.192 10.385 1.00 94.00 98 ARG A CA 1
ATOM 770 C C . ARG A 1 98 ? -16.050 6.947 9.543 1.00 94.00 98 ARG A C 1
ATOM 772 O O . ARG A 1 98 ? -15.833 8.102 9.196 1.00 94.00 98 ARG A O 1
ATOM 779 N N . ASP A 1 99 ? -17.127 6.270 9.194 1.00 91.38 99 ASP A N 1
ATOM 780 C CA . ASP A 1 99 ? -18.298 6.863 8.572 1.00 91.38 99 ASP A CA 1
ATOM 781 C C . ASP A 1 99 ? -19.144 7.495 9.687 1.00 91.38 99 ASP A C 1
ATOM 783 O O . ASP A 1 99 ? -19.609 6.791 10.583 1.00 91.38 99 ASP A O 1
ATOM 787 N N . GLU A 1 100 ? -19.268 8.823 9.693 1.00 90.94 100 GLU A N 1
ATOM 788 C CA . GLU A 1 100 ? -19.935 9.544 10.789 1.00 90.94 100 GLU A CA 1
ATOM 789 C C . GLU A 1 100 ? -21.459 9.343 10.798 1.00 90.94 100 GLU A C 1
ATOM 791 O O . GLU A 1 100 ? -22.076 9.451 11.855 1.00 90.94 100 GLU A O 1
ATOM 796 N N . GLU A 1 101 ? -22.070 9.001 9.659 1.00 90.25 101 GLU A N 1
ATOM 797 C CA . GLU A 1 101 ? -23.517 8.766 9.562 1.00 90.25 101 GLU A CA 1
ATOM 798 C C . GLU A 1 101 ? -23.898 7.395 10.128 1.00 90.25 101 GLU A C 1
ATOM 800 O O . GLU A 1 101 ? -24.855 7.258 10.888 1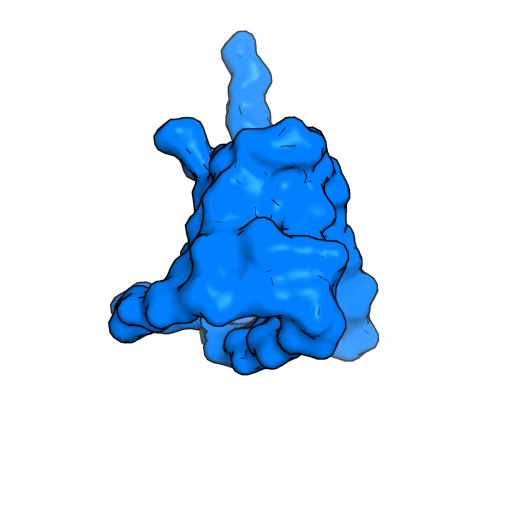.00 90.25 101 GLU A O 1
ATOM 805 N N . THR A 1 102 ? -23.136 6.363 9.766 1.00 90.56 102 THR A N 1
ATOM 806 C CA . THR A 1 102 ? -23.428 4.971 10.146 1.00 90.56 102 THR A CA 1
ATOM 807 C C . THR A 1 102 ? -22.655 4.505 11.379 1.00 90.56 102 THR A C 1
ATOM 809 O O . THR A 1 102 ? -22.950 3.448 11.939 1.00 90.56 102 THR A O 1
ATOM 812 N N . GLY A 1 103 ? -21.620 5.244 11.784 1.00 92.19 103 GLY A N 1
ATOM 813 C CA . GLY A 1 103 ? -20.684 4.869 12.843 1.00 92.19 103 GLY A CA 1
ATOM 814 C C . GLY A 1 103 ? -19.758 3.699 12.490 1.00 92.19 103 GLY A C 1
ATOM 815 O O . GLY A 1 103 ? -18.942 3.309 13.330 1.00 92.19 103 GLY A O 1
ATOM 816 N N . ARG A 1 104 ? -19.868 3.128 11.281 1.00 94.06 104 ARG A N 1
ATOM 817 C CA . ARG A 1 104 ? -19.064 1.982 10.833 1.00 94.06 104 ARG A CA 1
ATOM 818 C C . ARG A 1 104 ? -17.698 2.427 10.329 1.00 94.06 104 ARG A C 1
ATOM 820 O O . ARG A 1 104 ? -17.496 3.566 9.922 1.00 94.06 104 ARG A O 1
ATOM 827 N N . PHE A 1 105 ? -16.747 1.503 10.327 1.00 94.06 105 PHE A N 1
ATOM 828 C CA . PHE A 1 105 ? -15.414 1.742 9.789 1.00 94.06 105 PHE A CA 1
ATOM 829 C C . PHE A 1 105 ? -15.323 1.187 8.374 1.00 94.06 105 PHE A C 1
ATOM 831 O O . PHE A 1 105 ? -15.717 0.045 8.137 1.00 94.06 105 PHE A O 1
ATOM 838 N N . LYS A 1 106 ? -14.775 1.978 7.451 1.00 94.75 106 LYS A N 1
ATOM 839 C CA . LYS A 1 106 ? -14.518 1.601 6.056 1.00 94.75 106 LYS A CA 1
ATOM 840 C C . LYS A 1 106 ? -13.027 1.701 5.770 1.00 94.75 106 LYS A C 1
ATOM 842 O O . LYS A 1 106 ? -12.410 2.721 6.070 1.00 94.75 106 LYS A O 1
ATOM 847 N N . PHE A 1 107 ? -12.441 0.654 5.203 1.00 95.00 107 PHE A N 1
ATOM 848 C CA . PHE A 1 107 ? -11.060 0.692 4.737 1.00 95.00 107 PHE A CA 1
ATOM 849 C C . PHE A 1 107 ? -11.064 1.188 3.303 1.00 95.00 107 PHE A C 1
ATOM 851 O O . PHE A 1 107 ? -11.630 0.530 2.428 1.00 95.00 107 PHE A O 1
ATOM 858 N N . VAL A 1 108 ? -10.474 2.355 3.074 1.00 94.50 108 VAL A N 1
ATOM 859 C CA . VAL A 1 108 ? -10.558 3.061 1.797 1.00 94.50 108 VAL A CA 1
ATOM 860 C C . VAL A 1 108 ? -9.193 3.215 1.152 1.00 94.50 108 VAL A C 1
ATOM 862 O O . VAL A 1 108 ? -8.180 3.311 1.844 1.00 94.50 108 VAL A O 1
ATOM 865 N N . VAL A 1 109 ? -9.197 3.267 -0.176 1.00 94.06 109 VAL A N 1
ATOM 866 C CA . VAL A 1 109 ? -8.073 3.713 -0.998 1.00 94.06 109 VAL A CA 1
ATOM 867 C C . VAL A 1 109 ? -8.342 5.148 -1.412 1.00 94.06 109 VAL A C 1
ATOM 869 O O . VAL A 1 109 ? -9.423 5.447 -1.920 1.00 94.06 109 VAL A O 1
ATOM 872 N N . LEU A 1 110 ? -7.367 6.016 -1.177 1.00 92.38 110 LEU A N 1
ATOM 873 C CA . LEU A 1 110 ? -7.370 7.407 -1.600 1.00 92.38 11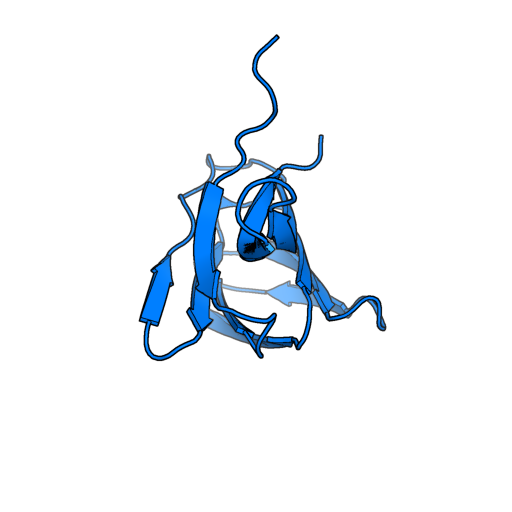0 LEU A CA 1
ATOM 874 C C . LEU A 1 110 ? -6.146 7.636 -2.480 1.00 92.38 110 LEU A C 1
ATOM 876 O O . LEU A 1 110 ? -5.020 7.401 -2.034 1.00 92.38 110 LEU A O 1
ATOM 880 N N . ASP A 1 111 ? -6.366 8.092 -3.706 1.00 88.12 111 ASP A N 1
ATOM 881 C CA . ASP A 1 111 ? -5.292 8.624 -4.539 1.00 88.12 111 ASP A CA 1
ATOM 882 C C . ASP A 1 111 ? -4.884 10.007 -3.999 1.00 88.12 111 ASP A C 1
ATOM 884 O O . ASP A 1 111 ? -5.738 10.805 -3.599 1.00 88.12 111 ASP A O 1
ATOM 888 N N . ILE A 1 112 ? -3.577 10.257 -3.915 1.00 84.44 112 ILE A N 1
ATOM 889 C CA . ILE A 1 112 ? -3.011 11.534 -3.471 1.00 84.44 112 ILE A CA 1
ATOM 890 C C . ILE A 1 112 ? -2.358 12.198 -4.686 1.00 84.44 112 ILE A C 1
ATOM 892 O O . ILE A 1 112 ? -1.391 11.647 -5.217 1.00 84.44 112 ILE A O 1
ATOM 896 N N . ASP A 1 113 ? -2.901 13.347 -5.098 1.00 62.28 113 ASP A N 1
ATOM 897 C CA . ASP A 1 113 ? -2.363 14.207 -6.167 1.00 62.28 113 ASP A CA 1
ATOM 898 C C . ASP A 1 113 ? -1.123 15.002 -5.716 1.00 62.28 113 ASP A C 1
ATOM 900 O O . ASP A 1 113 ? -1.070 15.424 -4.532 1.00 62.28 113 ASP A O 1
#

Secondary structure (DSSP, 8-state):
------EEEEEESS---EEEEEEESS-EEEEEEETT-PEEEEEE-TT-EEEEEESSEEEEEES-GGGEEEEEEETTEEEEPPPPPTT--EEEEEEEEE-TTT--EEEEEEE--

Mean predicted aligned error: 4.48 Å

Nearest PDB structures (foldseek):
  4luk-assembly1_A-2  TM=4.497E-01  e=5.497E-01  Pyrococcus furiosus DSM 3638
  4lta-assembly1_B  TM=3.647E-01  e=3.571E-01  Pyrococcus furiosus DSM 3638
  4lul-assembly1_B  TM=3.773E-01  e=4.430E-01  Pyrococcus furiosus DSM 3638
  1j3q-assembly1_B  TM=3.295E-01  e=9.428E-01  Thermococcus litoralis
  5uv8-assembly2_G  TM=3.559E-01  e=2.927E+00  Homo sapiens

Sequence (113 aa):
MQAGGQQALFEGGSAYPVTMTAIFRGYCLFRFEADRTNREERYYQKSEQLTVQAKNGIRIWASNGNAVKIQMIAGGKTVDLPLSRPGEVIVRDLKWIRDEETGRFKFVVLDID

pLDDT: mean 90.83, std 11.99, range [29.5, 98.0]

Radius of gyration: 13.91 Å; Cα contacts (8 Å, |Δi|>4): 286; chains: 1; bounding box: 38×32×32 Å

Solvent-accessible surface area (backbone atoms only — not comparable to full-atom values): 6120 Å² total; per-residue (Å²): 132,82,72,66,69,71,46,75,80,46,75,36,86,54,78,60,62,37,34,40,39,38,40,24,72,27,72,26,51,38,35,42,25,42,62,86,52,74,73,49,74,49,80,43,42,58,79,39,74,50,78,48,73,27,59,54,26,39,38,39,36,27,59,20,28,50,23,43,48,45,36,40,37,42,95,95,43,77,47,73,59,83,85,45,56,82,74,35,67,41,37,38,43,36,33,58,42,74,40,84,89,79,63,33,22,34,33,29,39,34,62,58,134

Foldseek 3Di:
DDAFDKDFDDKFLDQAKKKKKKAFQAWKFKWKDAPNDDIDTDIDGHRDMDMDMHRFWMKMWIQFQQRIWMWMDDPNDIDTDDGDDGRDIWIWIFGWDQDPVVRMITGIIGTDD